Protein AF-A0A7J2KTI4-F1 (afdb_monomer_lite)

Secondary structure (DSSP, 8-state):
-HHHHHHHHHH-HHHHHHHHHHH-B-TT-EEEEEEEEEETTEEEEEEEEEEESS-B-TT-EEEEEETTEEEEEEEEE---SSS--EEEEEEE--------

pLDDT: mean 73.32, std 16.11, range [41.41, 93.06]

Sequence (100 aa):
MLLLFFAYSFISPYAFKFFLEQRGVAKGDTVLVTFEKKSGFGLSIEKLPGKAITSGKIGDVIEVEFMGRRASAEVVSGGGFIFPPEVKILFYQETPIRGV

Radius of gyration: 16.82 Å; chains: 1; bounding box: 44×28×50 Å

Structure (mmCIF, N/CA/C/O backbone):
data_AF-A0A7J2KTI4-F1
#
_entry.id   AF-A0A7J2KTI4-F1
#
loop_
_atom_site.group_PDB
_atom_site.id
_atom_site.type_symbol
_atom_site.label_atom_id
_atom_site.label_alt_id
_atom_site.label_comp_id
_atom_site.label_asym_id
_atom_site.label_entity_id
_atom_site.label_seq_id
_atom_site.pdbx_PDB_ins_code
_atom_site.Cartn_x
_atom_site.Cartn_y
_atom_site.Cartn_z
_atom_site.occupancy
_atom_site.B_iso_or_equiv
_atom_site.auth_seq_id
_atom_site.auth_comp_id
_atom_site.auth_asym_id
_atom_site.auth_atom_id
_atom_site.pdbx_PDB_model_num
ATOM 1 N N . MET A 1 1 ? 8.020 -16.099 -26.232 1.00 53.03 1 MET A N 1
ATOM 2 C CA 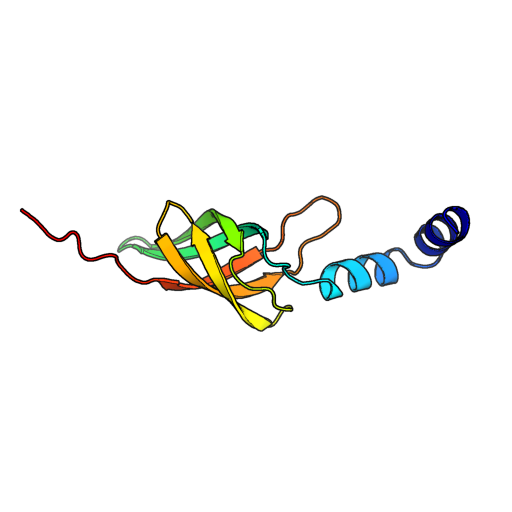. MET A 1 1 ? 7.924 -14.868 -25.409 1.00 53.03 1 MET A CA 1
ATOM 3 C C . MET A 1 1 ? 8.556 -14.994 -24.021 1.00 53.03 1 MET A C 1
ATOM 5 O O . MET A 1 1 ? 9.153 -14.021 -23.590 1.00 53.03 1 MET A O 1
ATOM 9 N N . LEU A 1 2 ? 8.503 -16.149 -23.338 1.00 47.81 2 LEU A N 1
ATOM 10 C CA . LEU A 1 2 ? 9.078 -16.314 -21.985 1.00 47.81 2 LEU A CA 1
ATOM 11 C C . LEU A 1 2 ? 10.617 -16.134 -21.914 1.00 47.81 2 LEU A C 1
ATOM 13 O O . LEU A 1 2 ? 11.139 -15.618 -20.934 1.00 47.81 2 LEU A O 1
ATOM 17 N N . LEU A 1 3 ? 11.337 -16.506 -22.980 1.00 51.38 3 LEU A N 1
ATOM 18 C CA . LEU A 1 3 ? 12.808 -16.446 -23.065 1.00 51.38 3 LEU A CA 1
ATOM 19 C C . LEU A 1 3 ? 13.388 -15.018 -23.131 1.00 51.38 3 LEU A C 1
ATOM 21 O O . LEU A 1 3 ? 14.516 -14.799 -22.701 1.00 51.38 3 LEU A O 1
ATOM 25 N N . LEU A 1 4 ? 12.619 -14.036 -23.614 1.00 51.84 4 LEU A N 1
ATOM 26 C CA . LEU A 1 4 ? 13.058 -12.633 -23.693 1.00 51.84 4 LEU A CA 1
ATOM 27 C C . LEU A 1 4 ? 13.061 -11.936 -22.323 1.00 51.84 4 LEU A C 1
ATOM 29 O O . LEU A 1 4 ? 13.887 -11.058 -22.091 1.00 51.84 4 LEU A O 1
ATOM 33 N N . PHE A 1 5 ? 12.192 -12.359 -21.398 1.00 50.97 5 PHE A N 1
ATOM 34 C CA . PHE A 1 5 ? 12.163 -11.819 -20.035 1.00 50.97 5 PHE A CA 1
ATOM 35 C C . PHE A 1 5 ? 13.403 -12.224 -19.231 1.00 50.97 5 PHE A C 1
ATOM 37 O O . PHE A 1 5 ? 13.950 -11.398 -18.508 1.00 50.97 5 PHE A O 1
ATOM 44 N N . PHE A 1 6 ? 13.896 -13.453 -19.418 1.00 50.88 6 PHE A N 1
ATOM 45 C CA . PHE A 1 6 ? 15.107 -13.935 -18.745 1.00 50.88 6 PHE A CA 1
ATOM 46 C C . PHE A 1 6 ? 16.384 -13.231 -19.227 1.00 50.88 6 PHE A C 1
ATOM 48 O O . PHE A 1 6 ? 17.274 -12.967 -18.422 1.00 50.88 6 PHE A O 1
ATOM 55 N N . ALA A 1 7 ? 16.469 -12.877 -20.513 1.00 52.47 7 ALA A N 1
ATOM 56 C CA . ALA A 1 7 ? 17.616 -12.144 -21.051 1.00 52.47 7 ALA A CA 1
ATOM 57 C C . ALA A 1 7 ? 17.695 -10.702 -20.509 1.00 52.47 7 ALA A C 1
ATOM 59 O O . ALA A 1 7 ? 18.783 -10.206 -20.222 1.00 52.47 7 ALA A O 1
ATOM 60 N N . TYR A 1 8 ? 16.549 -10.048 -20.288 1.00 49.81 8 TYR A N 1
ATOM 61 C CA . TYR A 1 8 ? 16.500 -8.700 -19.707 1.00 49.81 8 TYR A CA 1
ATOM 62 C C . TYR A 1 8 ? 16.937 -8.652 -18.237 1.00 49.81 8 TYR A C 1
ATOM 64 O O . TYR A 1 8 ? 17.513 -7.653 -17.807 1.00 49.81 8 TYR A O 1
ATOM 72 N N . SER A 1 9 ? 16.730 -9.731 -17.475 1.00 49.03 9 SER A N 1
ATOM 73 C CA . SER A 1 9 ? 17.165 -9.820 -16.074 1.00 49.03 9 SER A CA 1
ATOM 74 C C . SER A 1 9 ? 18.693 -9.828 -15.903 1.00 49.03 9 SER A C 1
ATOM 76 O O . SER A 1 9 ? 19.172 -9.486 -14.826 1.00 49.03 9 SER A O 1
ATOM 78 N N . PHE A 1 10 ? 19.458 -10.170 -16.950 1.00 51.88 10 PHE A N 1
ATOM 79 C CA . PHE A 1 10 ? 20.929 -10.190 -16.925 1.00 51.88 10 PHE A CA 1
ATOM 80 C C . PHE A 1 10 ? 21.591 -8.904 -17.445 1.00 51.88 10 PHE A C 1
ATOM 82 O O . PHE A 1 10 ? 22.746 -8.648 -17.116 1.00 51.88 10 PHE A O 1
ATOM 89 N N . ILE A 1 11 ? 20.887 -8.084 -18.234 1.00 56.78 11 ILE A N 1
ATOM 90 C CA . ILE A 1 11 ? 21.480 -6.902 -18.889 1.00 56.78 11 ILE A CA 1
ATOM 91 C C . ILE A 1 11 ? 21.544 -5.696 -17.941 1.00 56.78 11 ILE A C 1
ATOM 93 O 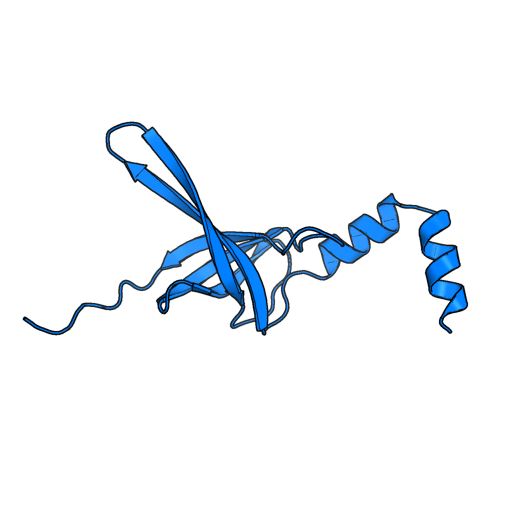O . ILE A 1 11 ? 22.468 -4.891 -18.027 1.00 56.78 11 ILE A O 1
ATOM 97 N N . SER A 1 12 ? 20.591 -5.556 -17.015 1.00 58.56 12 SER A N 1
ATOM 98 C CA . SER A 1 12 ? 20.645 -4.513 -15.986 1.00 58.56 12 SER A CA 1
ATOM 99 C C . SER A 1 12 ? 19.701 -4.835 -14.823 1.00 58.56 12 SER A C 1
ATOM 101 O O . SER A 1 12 ? 18.503 -4.542 -14.898 1.00 58.56 12 SER A O 1
ATOM 103 N N . PRO A 1 13 ? 20.220 -5.378 -13.707 1.00 58.62 13 PRO A N 1
ATOM 104 C CA . PRO A 1 13 ? 19.458 -5.532 -12.465 1.00 58.62 13 PRO A CA 1
ATOM 105 C C . PRO A 1 13 ? 18.790 -4.220 -12.025 1.00 58.62 13 PRO A C 1
ATOM 107 O O . PRO A 1 13 ? 17.706 -4.224 -11.443 1.00 58.62 13 PRO A O 1
ATOM 110 N N . TYR A 1 14 ? 19.407 -3.085 -12.365 1.00 57.12 14 TYR A N 1
ATOM 111 C CA . TYR A 1 14 ? 18.905 -1.744 -12.086 1.00 57.12 14 TYR A CA 1
ATOM 112 C C . TYR A 1 14 ? 17.665 -1.384 -12.911 1.00 57.12 14 TYR A C 1
ATOM 114 O O . TYR A 1 14 ? 16.727 -0.819 -12.361 1.00 57.12 14 TYR A O 1
ATOM 122 N N . ALA A 1 15 ? 17.609 -1.749 -14.196 1.00 57.72 15 ALA A N 1
ATOM 123 C CA . ALA A 1 15 ? 16.441 -1.488 -15.042 1.00 57.72 15 ALA A CA 1
ATOM 124 C C . ALA A 1 15 ? 15.230 -2.335 -14.620 1.00 57.72 15 ALA A C 1
ATOM 126 O O . ALA A 1 15 ? 14.097 -1.858 -14.634 1.00 57.72 15 ALA A O 1
ATOM 127 N N . PHE A 1 16 ? 15.466 -3.577 -14.188 1.00 57.66 16 PHE A N 1
ATOM 128 C CA . PHE A 1 16 ? 14.411 -4.440 -13.660 1.00 57.66 16 PHE A CA 1
ATOM 129 C C . PHE A 1 16 ? 13.895 -3.950 -12.300 1.00 57.66 16 PHE A C 1
ATOM 131 O O . PHE A 1 16 ? 12.687 -3.912 -12.072 1.00 57.66 16 PHE A O 1
ATOM 138 N N . LYS A 1 17 ? 14.798 -3.498 -11.421 1.00 56.16 17 LYS A N 1
ATOM 139 C CA . LYS A 1 17 ? 14.432 -2.840 -10.161 1.00 56.16 17 LYS A CA 1
ATOM 140 C C . LYS A 1 17 ? 13.592 -1.580 -10.410 1.00 56.16 17 LYS A C 1
ATOM 142 O O . LYS A 1 17 ? 12.552 -1.418 -9.782 1.00 56.16 17 LYS A O 1
ATOM 147 N N . PHE A 1 18 ? 13.984 -0.762 -11.386 1.00 57.97 18 PHE A N 1
ATOM 148 C CA . PHE A 1 18 ? 13.250 0.441 -11.778 1.00 57.97 18 PHE A CA 1
ATOM 149 C C . PHE A 1 18 ? 11.861 0.122 -12.354 1.00 57.97 18 PHE A C 1
ATOM 151 O O . PHE A 1 18 ? 10.891 0.815 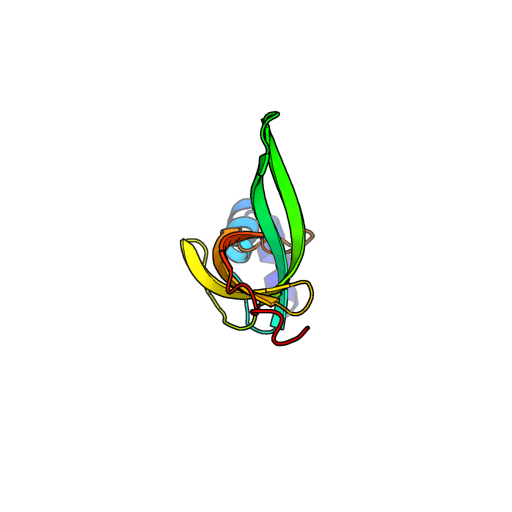-12.064 1.00 57.97 18 PHE A O 1
ATOM 158 N N . PHE A 1 19 ? 11.731 -0.956 -13.133 1.00 61.00 19 PHE A N 1
ATOM 159 C CA . PHE A 1 19 ? 10.439 -1.415 -13.652 1.00 61.00 19 PHE A CA 1
ATOM 160 C C . PHE A 1 19 ? 9.489 -1.883 -12.538 1.00 61.00 19 PHE A C 1
ATOM 162 O O . PHE A 1 19 ? 8.289 -1.620 -12.597 1.00 61.00 19 PHE A O 1
ATOM 169 N N . LEU A 1 20 ? 10.019 -2.550 -11.509 1.00 57.84 20 LEU A N 1
ATOM 170 C CA . LEU A 1 20 ? 9.238 -2.945 -10.336 1.00 57.84 20 LEU A CA 1
ATOM 171 C C . LEU A 1 20 ? 8.819 -1.729 -9.495 1.00 57.84 20 LEU A C 1
ATOM 173 O O . LEU A 1 20 ? 7.656 -1.648 -9.115 1.00 57.84 20 LEU A O 1
ATOM 177 N N . GLU A 1 21 ? 9.703 -0.745 -9.304 1.00 58.66 21 GLU A N 1
ATOM 178 C CA . GLU A 1 21 ? 9.364 0.536 -8.659 1.00 58.66 21 GLU A CA 1
ATOM 179 C C . GLU A 1 21 ? 8.288 1.313 -9.445 1.00 58.66 21 GLU A C 1
ATOM 181 O O . GLU A 1 21 ? 7.383 1.898 -8.852 1.00 58.66 21 GLU A O 1
ATOM 186 N N . GLN A 1 22 ? 8.323 1.268 -10.782 1.00 62.91 22 GLN A N 1
ATOM 187 C CA . GLN A 1 22 ? 7.324 1.896 -11.659 1.00 62.91 22 GLN A CA 1
ATOM 188 C C . GLN A 1 22 ? 5.951 1.216 -11.636 1.00 62.91 22 GLN A C 1
ATOM 190 O O . GLN A 1 22 ? 4.958 1.841 -12.023 1.00 62.91 22 GLN A O 1
ATOM 195 N N . ARG A 1 23 ? 5.876 -0.056 -11.221 1.00 71.25 23 ARG A N 1
ATOM 196 C CA . ARG A 1 23 ? 4.618 -0.812 -11.216 1.00 71.25 23 ARG A CA 1
ATOM 197 C C . ARG A 1 23 ? 3.608 -0.220 -10.229 1.00 71.25 23 ARG A C 1
ATOM 199 O O . ARG A 1 23 ? 2.407 -0.315 -10.476 1.00 71.25 23 ARG A O 1
ATOM 206 N N . GLY A 1 24 ? 4.102 0.448 -9.184 1.00 79.19 24 GLY A N 1
ATOM 207 C CA . GLY A 1 24 ? 3.277 1.092 -8.171 1.00 79.19 24 GLY A CA 1
ATOM 208 C C . GLY A 1 24 ? 2.455 0.079 -7.378 1.00 79.19 24 GLY A C 1
ATOM 209 O O . GLY A 1 24 ? 2.844 -1.073 -7.213 1.00 79.19 24 GLY A O 1
ATOM 210 N N . VAL A 1 25 ? 1.308 0.529 -6.892 1.00 86.69 25 VAL A N 1
ATOM 211 C CA . VAL A 1 25 ? 0.321 -0.268 -6.170 1.00 86.69 25 VAL A CA 1
ATOM 212 C C . VAL A 1 25 ? -0.861 -0.534 -7.090 1.00 86.69 25 VAL A C 1
ATOM 214 O O . VAL A 1 25 ? -1.448 0.408 -7.628 1.00 86.69 25 VAL A O 1
ATOM 217 N N . ALA A 1 26 ? -1.260 -1.795 -7.249 1.00 87.81 26 ALA A N 1
ATOM 218 C CA . ALA A 1 26 ? -2.512 -2.133 -7.909 1.00 87.81 26 ALA A CA 1
ATOM 219 C C . ALA A 1 26 ? -3.638 -2.343 -6.889 1.00 87.81 26 ALA A C 1
ATOM 221 O O . ALA A 1 26 ? -3.437 -2.811 -5.769 1.00 87.81 26 ALA A O 1
ATOM 222 N N . LYS A 1 27 ? -4.871 -2.039 -7.298 1.00 90.00 27 LYS A N 1
ATOM 223 C CA . LYS A 1 27 ? -6.069 -2.371 -6.528 1.00 90.00 27 LYS A CA 1
ATOM 224 C C . LYS A 1 27 ? -6.097 -3.865 -6.201 1.00 90.00 27 LYS A C 1
ATOM 226 O O . LYS A 1 27 ? -6.085 -4.709 -7.092 1.00 90.00 27 LYS A O 1
ATOM 231 N N . GLY A 1 28 ? -6.247 -4.169 -4.918 1.00 87.62 28 GLY A N 1
ATOM 232 C CA . GLY A 1 28 ? -6.278 -5.523 -4.385 1.00 87.62 28 GLY A CA 1
ATOM 233 C C . GLY A 1 28 ? -4.931 -6.029 -3.878 1.00 87.62 28 GLY A C 1
ATOM 234 O O . GLY A 1 28 ? -4.940 -7.040 -3.176 1.00 87.62 28 GLY A O 1
ATOM 235 N N . ASP A 1 29 ? -3.830 -5.328 -4.164 1.00 87.00 29 ASP A N 1
ATOM 236 C CA . ASP A 1 29 ? -2.510 -5.690 -3.658 1.00 87.00 29 ASP A CA 1
ATOM 237 C C . ASP A 1 29 ? -2.445 -5.548 -2.137 1.00 87.00 29 ASP A C 1
ATOM 239 O O . ASP A 1 29 ? -3.043 -4.648 -1.532 1.00 87.00 29 ASP A O 1
ATOM 243 N N . THR A 1 30 ? -1.677 -6.441 -1.522 1.00 88.94 30 THR A N 1
ATOM 244 C CA . THR A 1 30 ? -1.286 -6.313 -0.122 1.00 88.94 30 THR A CA 1
ATOM 245 C C . THR A 1 30 ? -0.200 -5.253 -0.022 1.00 88.94 30 THR A C 1
ATOM 247 O O . THR A 1 30 ? 0.866 -5.400 -0.616 1.00 88.94 30 THR A O 1
ATOM 250 N N . VAL A 1 31 ? -0.463 -4.207 0.752 1.00 90.25 31 VAL A N 1
ATOM 251 C CA . VAL A 1 31 ? 0.457 -3.089 0.971 1.00 90.25 31 VAL A CA 1
ATOM 252 C C . VAL A 1 31 ? 0.866 -3.014 2.431 1.00 90.25 31 VAL A C 1
ATOM 254 O O . VAL A 1 31 ? 0.116 -3.399 3.327 1.00 90.25 31 VAL A O 1
ATOM 257 N N . LEU A 1 32 ? 2.065 -2.509 2.680 1.00 90.44 32 LEU A N 1
ATOM 258 C CA . LEU A 1 32 ? 2.557 -2.216 4.010 1.00 90.44 32 LEU A CA 1
ATOM 259 C C . LEU A 1 32 ? 2.177 -0.779 4.365 1.00 90.44 32 LEU A C 1
ATOM 261 O O . LEU A 1 32 ? 2.648 0.170 3.749 1.00 90.44 32 LEU A O 1
ATOM 265 N N . VAL A 1 33 ? 1.293 -0.626 5.334 1.00 89.31 33 VAL A N 1
ATOM 266 C CA . VAL A 1 33 ? 0.748 0.647 5.777 1.00 89.31 33 VAL A CA 1
ATOM 267 C C . VAL A 1 33 ? 1.570 1.165 6.951 1.00 89.31 33 VAL A C 1
ATOM 269 O O . VAL A 1 33 ? 1.544 0.588 8.037 1.00 89.31 33 VAL A O 1
ATOM 272 N N . THR A 1 34 ? 2.288 2.259 6.729 1.00 87.94 34 THR A N 1
ATOM 273 C CA . THR A 1 34 ? 3.138 2.928 7.713 1.00 87.94 34 THR A CA 1
ATOM 274 C C . THR A 1 34 ? 2.382 4.089 8.354 1.00 87.94 34 THR A C 1
ATOM 276 O O . THR A 1 34 ? 1.868 4.971 7.660 1.00 87.94 34 THR A O 1
ATOM 279 N N . PHE A 1 35 ? 2.331 4.109 9.684 1.00 81.75 35 PHE A N 1
ATOM 280 C CA . PHE A 1 35 ? 1.725 5.183 10.467 1.00 81.75 35 PHE A CA 1
ATOM 281 C C . PHE A 1 35 ? 2.711 5.739 11.485 1.00 81.75 35 PHE A C 1
ATOM 283 O O . PHE A 1 35 ? 3.407 5.014 12.195 1.00 81.75 35 PHE A O 1
ATOM 290 N N . GLU A 1 36 ? 2.739 7.065 11.553 1.00 74.44 36 GLU A N 1
ATOM 291 C CA . GLU A 1 36 ? 3.508 7.815 12.535 1.00 74.44 36 GLU A CA 1
ATOM 292 C C . GLU A 1 36 ? 2.593 8.144 13.710 1.00 74.44 36 GLU A C 1
ATOM 294 O O . GLU A 1 36 ? 1.741 9.031 13.637 1.00 74.44 36 GLU A O 1
ATOM 299 N N . LYS A 1 37 ? 2.763 7.423 14.818 1.00 65.06 37 LYS A N 1
ATOM 300 C CA . LYS A 1 37 ? 2.071 7.730 16.066 1.00 65.06 37 LYS A CA 1
ATOM 301 C C . LYS A 1 37 ? 2.985 8.599 16.922 1.00 65.06 37 LYS A C 1
ATOM 303 O O . LYS A 1 37 ? 3.990 8.130 17.458 1.00 65.06 37 LYS A O 1
ATOM 308 N N . LYS A 1 38 ? 2.629 9.877 17.080 1.00 62.41 38 LYS A N 1
ATOM 309 C CA . LYS A 1 38 ? 3.217 10.723 18.127 1.00 62.41 38 LYS A CA 1
ATOM 310 C C . LYS A 1 38 ? 2.669 10.262 19.475 1.00 62.41 38 LYS A C 1
ATOM 312 O O . LYS A 1 38 ? 1.517 10.530 19.799 1.00 62.41 38 LYS A O 1
ATOM 317 N N . SER A 1 39 ? 3.488 9.552 20.242 1.00 48.81 39 SER A N 1
ATOM 318 C CA . SER A 1 39 ? 3.228 9.291 21.657 1.00 48.81 39 SER A CA 1
ATOM 319 C C . SER A 1 39 ? 4.054 10.266 22.495 1.00 48.81 39 SER A C 1
ATOM 321 O O . SER A 1 39 ? 5.103 10.726 22.048 1.00 48.81 39 SER A O 1
ATOM 323 N N . GLY A 1 40 ? 3.620 10.571 23.721 1.00 52.75 40 GLY A N 1
ATOM 324 C CA . GLY A 1 40 ? 4.297 11.520 24.623 1.00 52.75 40 GLY A CA 1
ATOM 325 C C . GLY A 1 40 ? 5.760 11.183 24.960 1.00 52.75 40 GLY A C 1
ATOM 326 O O . GLY A 1 40 ? 6.441 12.002 25.564 1.00 52.75 40 GLY A O 1
ATOM 327 N N . PHE A 1 41 ? 6.247 10.007 24.547 1.00 54.84 41 PHE A N 1
ATOM 328 C CA . PHE A 1 41 ? 7.615 9.516 24.736 1.00 54.84 41 PHE A CA 1
ATOM 329 C C . PHE A 1 41 ? 8.440 9.379 23.438 1.00 54.84 41 PHE A C 1
ATOM 331 O O . PHE A 1 41 ? 9.596 8.970 23.504 1.00 54.84 41 PHE A O 1
ATOM 338 N N . GLY A 1 42 ? 7.888 9.707 22.260 1.00 53.53 42 GLY A N 1
ATOM 339 C CA . GLY A 1 42 ? 8.619 9.632 20.989 1.00 53.53 42 GLY A CA 1
ATOM 340 C C . GLY A 1 42 ? 7.745 9.401 19.752 1.00 53.53 42 GLY A C 1
ATOM 341 O O . GLY A 1 42 ? 6.537 9.166 19.839 1.00 53.53 42 GLY A O 1
ATOM 342 N N . LEU A 1 43 ? 8.379 9.471 18.578 1.00 65.25 43 LEU A N 1
ATOM 343 C CA . LEU A 1 43 ? 7.783 9.073 17.300 1.00 65.25 43 LEU A CA 1
ATOM 344 C C . LEU A 1 43 ? 7.854 7.546 17.178 1.00 65.25 43 LEU A C 1
ATOM 346 O O . LEU A 1 43 ? 8.938 7.000 16.987 1.00 65.25 43 LEU A O 1
ATOM 350 N N . SER A 1 44 ? 6.711 6.865 17.296 1.00 67.06 44 SER A N 1
ATOM 351 C CA . SER A 1 44 ? 6.609 5.438 16.974 1.00 67.06 44 SER A CA 1
ATOM 352 C C . SER A 1 44 ? 6.179 5.298 15.519 1.00 67.06 44 SER A C 1
ATOM 354 O O . SER A 1 44 ? 5.121 5.805 15.136 1.00 67.06 44 SER A O 1
ATOM 356 N N . ILE A 1 45 ? 7.014 4.647 14.711 1.00 76.06 45 ILE A N 1
ATOM 357 C CA . ILE A 1 45 ? 6.679 4.266 13.340 1.00 76.06 45 ILE A CA 1
ATOM 358 C C . ILE A 1 45 ? 6.246 2.808 13.386 1.00 76.06 45 ILE A C 1
ATOM 360 O O . ILE A 1 45 ? 7.059 1.921 13.641 1.00 76.06 45 ILE A O 1
ATOM 364 N N . GLU A 1 46 ? 4.969 2.564 13.136 1.00 80.62 46 GLU A N 1
ATOM 365 C CA . GLU A 1 46 ? 4.409 1.220 13.086 1.00 80.62 46 GLU A CA 1
ATOM 366 C C . GLU A 1 46 ? 3.991 0.893 11.649 1.00 80.62 46 GLU A C 1
ATOM 368 O O . GLU A 1 46 ? 3.540 1.757 10.893 1.00 80.62 46 GLU A O 1
ATOM 373 N N . LYS A 1 47 ? 4.204 -0.367 11.259 1.00 85.44 47 LYS A N 1
ATOM 374 C CA . LYS A 1 47 ? 3.956 -0.887 9.913 1.00 85.44 47 LYS A CA 1
ATOM 375 C C . LYS A 1 47 ? 2.970 -2.043 10.014 1.00 85.44 47 LYS A C 1
ATOM 377 O O . LYS A 1 47 ? 3.259 -3.027 10.692 1.00 85.44 47 LYS A O 1
ATOM 382 N N . LEU A 1 48 ? 1.827 -1.944 9.342 1.00 87.25 48 LEU A N 1
ATOM 383 C CA . LEU A 1 48 ? 0.800 -2.988 9.327 1.00 87.25 48 LEU A CA 1
ATOM 384 C C . LEU A 1 48 ? 0.477 -3.443 7.910 1.00 87.25 48 LEU A C 1
ATOM 386 O O . LEU A 1 48 ? 0.507 -2.636 6.988 1.00 87.25 48 LEU A O 1
ATOM 390 N N . PRO A 1 49 ? 0.108 -4.714 7.715 1.00 89.38 49 PRO A N 1
ATOM 391 C CA . PRO A 1 49 ? -0.437 -5.151 6.444 1.00 89.38 49 PRO A CA 1
ATOM 392 C C . PRO A 1 49 ? -1.818 -4.522 6.212 1.00 89.38 49 PRO A C 1
ATOM 394 O O . PRO A 1 49 ? -2.686 -4.524 7.088 1.00 89.38 49 PRO A O 1
ATOM 397 N N . GLY A 1 50 ? -2.026 -4.015 5.005 1.00 91.31 50 GLY A N 1
ATOM 398 C CA . GLY A 1 50 ? -3.295 -3.514 4.503 1.00 91.31 50 GLY A CA 1
ATOM 399 C C . GLY A 1 50 ? -3.531 -3.966 3.068 1.00 91.31 50 GLY A C 1
ATOM 400 O O . GLY A 1 50 ? -2.725 -4.680 2.471 1.00 91.31 50 GLY A O 1
ATOM 401 N N . LYS A 1 51 ? -4.659 -3.546 2.508 1.00 92.38 51 LYS A N 1
ATOM 402 C CA . LYS A 1 51 ? -5.076 -3.857 1.147 1.00 92.38 51 LYS A CA 1
ATOM 403 C C . LYS A 1 51 ? -5.354 -2.577 0.381 1.00 92.38 51 LYS A C 1
ATOM 405 O O . LYS A 1 51 ? -6.096 -1.720 0.853 1.00 92.38 51 LYS A O 1
ATOM 410 N N . ALA A 1 52 ? -4.806 -2.460 -0.818 1.00 91.25 52 ALA A N 1
ATOM 411 C CA . ALA A 1 52 ? -5.087 -1.331 -1.686 1.00 91.25 52 ALA A CA 1
ATOM 412 C C . ALA A 1 52 ? -6.517 -1.406 -2.241 1.00 91.25 52 ALA A C 1
ATOM 414 O O . ALA A 1 52 ? -6.916 -2.400 -2.853 1.00 91.25 52 ALA A O 1
ATOM 415 N N . ILE A 1 53 ? -7.297 -0.345 -2.050 1.00 93.06 53 ILE A N 1
ATOM 416 C CA . ILE A 1 53 ? -8.654 -0.206 -2.602 1.00 93.06 53 ILE A CA 1
ATOM 417 C C . ILE A 1 53 ? -8.614 0.475 -3.971 1.00 93.06 53 ILE A C 1
ATOM 419 O O . ILE A 1 53 ? -9.453 0.204 -4.836 1.00 93.06 53 ILE A O 1
ATOM 423 N N . THR A 1 54 ? -7.597 1.304 -4.187 1.00 91.38 54 THR A N 1
ATOM 424 C CA . THR A 1 54 ? -7.327 2.006 -5.443 1.00 91.38 54 THR A CA 1
ATOM 425 C C . THR A 1 54 ? -5.886 1.766 -5.878 1.00 91.38 54 THR A C 1
ATOM 427 O O . THR A 1 54 ? -5.024 1.465 -5.054 1.00 91.38 54 THR A O 1
ATOM 430 N N . SER A 1 55 ? -5.649 1.842 -7.186 1.00 90.00 55 SER A N 1
ATOM 431 C CA . SER A 1 55 ? -4.305 1.754 -7.753 1.00 90.00 55 SER A CA 1
ATOM 432 C C . SER A 1 55 ? -3.651 3.133 -7.762 1.00 90.00 55 SER A C 1
ATOM 434 O O . SER A 1 55 ? -4.343 4.130 -7.958 1.00 90.00 55 SER A O 1
ATOM 436 N N . G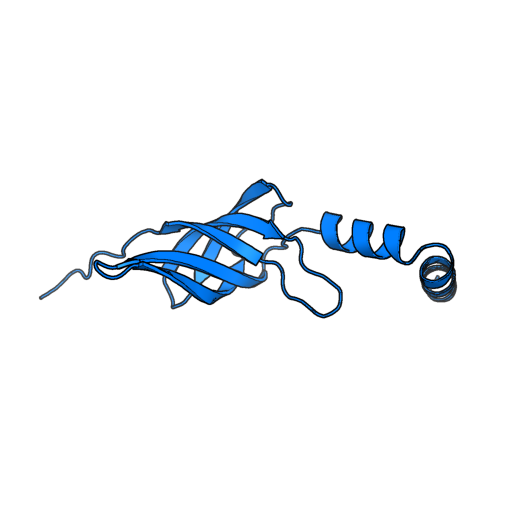LY A 1 56 ? -2.330 3.184 -7.646 1.00 87.75 56 GLY A N 1
ATOM 437 C CA . GLY A 1 56 ? -1.560 4.422 -7.743 1.00 87.75 56 GLY A CA 1
ATOM 438 C C . GLY A 1 56 ? -0.075 4.146 -7.903 1.00 87.75 56 GLY A C 1
ATOM 439 O O . GLY A 1 56 ? 0.397 3.035 -7.665 1.00 87.75 56 GLY A O 1
ATOM 440 N N . LYS A 1 57 ? 0.674 5.145 -8.350 1.00 88.19 57 LYS A N 1
ATOM 441 C CA . LYS A 1 57 ? 2.132 5.088 -8.459 1.00 88.19 57 LYS A CA 1
ATOM 442 C C . LYS A 1 57 ? 2.779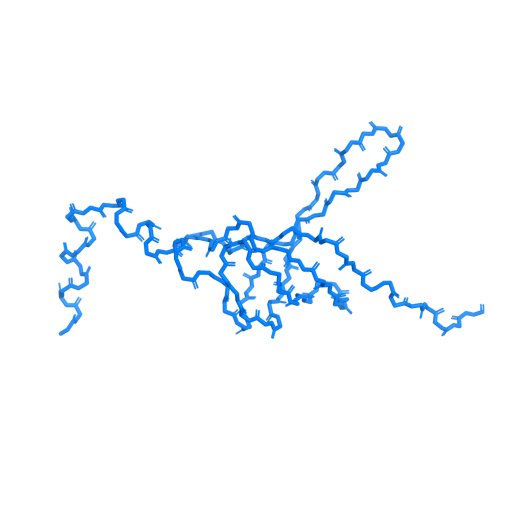 5.735 -7.245 1.00 88.19 57 LYS A C 1
ATOM 444 O O . LYS A 1 57 ? 2.105 6.346 -6.429 1.00 88.19 57 LYS A O 1
ATOM 449 N N . ILE A 1 58 ? 4.097 5.591 -7.131 1.00 86.94 58 ILE A N 1
ATOM 450 C CA . ILE A 1 58 ? 4.883 6.276 -6.099 1.00 86.94 58 ILE A CA 1
ATOM 451 C C . ILE A 1 58 ? 4.597 7.786 -6.159 1.00 86.94 58 ILE A C 1
ATOM 453 O O . ILE A 1 58 ? 4.695 8.383 -7.230 1.00 86.94 58 ILE A O 1
ATOM 457 N N . GLY A 1 59 ? 4.247 8.370 -5.013 1.00 85.19 59 GLY A N 1
ATOM 458 C CA . GLY A 1 59 ? 3.828 9.765 -4.853 1.00 85.19 59 GLY A CA 1
ATOM 459 C C . GLY A 1 59 ? 2.324 10.012 -5.023 1.00 85.19 59 GLY A C 1
ATOM 460 O O . GLY A 1 59 ? 1.850 11.089 -4.667 1.00 85.19 59 GLY A O 1
ATOM 461 N N . ASP A 1 60 ? 1.553 9.038 -5.518 1.00 87.62 60 ASP A N 1
ATOM 462 C CA . ASP A 1 60 ? 0.096 9.163 -5.591 1.00 87.62 60 ASP A CA 1
ATOM 463 C C . ASP A 1 60 ? -0.548 8.877 -4.230 1.00 87.62 60 ASP A C 1
ATOM 465 O O . ASP A 1 60 ? -0.082 8.043 -3.446 1.00 87.62 60 ASP A O 1
ATOM 469 N N . VAL A 1 61 ? -1.684 9.528 -3.977 1.00 90.25 61 VAL A N 1
ATOM 470 C CA . VAL A 1 61 ? -2.543 9.237 -2.826 1.00 90.25 61 VAL A CA 1
ATOM 471 C C . VAL A 1 61 ? -3.579 8.194 -3.228 1.00 90.25 61 VAL A C 1
ATOM 473 O O . VAL A 1 61 ? -4.376 8.417 -4.138 1.00 90.25 61 VAL A O 1
ATOM 476 N N . ILE A 1 62 ? -3.587 7.069 -2.519 1.00 90.81 62 ILE A N 1
ATOM 477 C CA . ILE A 1 62 ? -4.503 5.952 -2.731 1.00 90.81 62 ILE A CA 1
ATOM 478 C C . ILE A 1 62 ? -5.323 5.6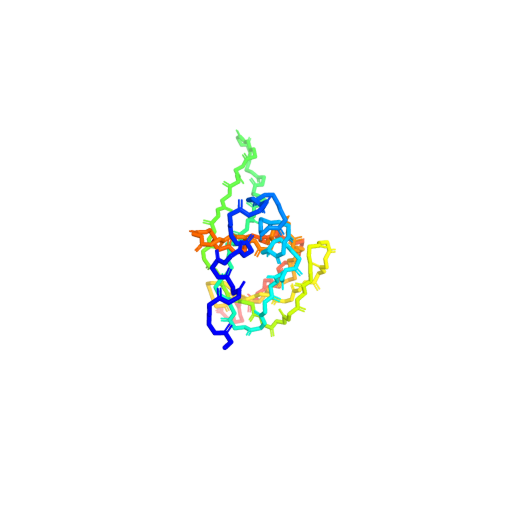57 -1.476 1.00 90.81 62 ILE A C 1
ATOM 480 O O . ILE A 1 62 ? -4.893 5.873 -0.345 1.00 90.81 62 ILE A O 1
ATOM 484 N N . GLU A 1 63 ? -6.515 5.108 -1.668 1.00 91.88 63 GLU A N 1
ATOM 485 C CA . GLU A 1 63 ? -7.285 4.492 -0.594 1.00 91.88 63 GLU A CA 1
ATOM 486 C C . GLU A 1 63 ? -6.767 3.089 -0.279 1.00 91.88 63 GLU A C 1
ATOM 488 O O . GLU A 1 63 ? -6.607 2.247 -1.172 1.00 91.88 63 GLU A O 1
ATOM 493 N N . VAL A 1 64 ? -6.581 2.823 1.010 1.00 92.00 64 VAL A N 1
ATOM 494 C CA . VAL A 1 64 ? -6.181 1.525 1.549 1.00 92.00 64 VAL A CA 1
ATOM 495 C C . VAL A 1 64 ? -7.088 1.122 2.701 1.00 92.00 64 VAL A C 1
ATOM 497 O O . VAL A 1 64 ? -7.588 1.959 3.451 1.00 92.00 64 VAL A O 1
ATOM 500 N N . GLU A 1 65 ? -7.302 -0.177 2.846 1.00 90.38 65 GLU A N 1
ATOM 501 C CA . GLU A 1 65 ? -8.034 -0.773 3.951 1.00 90.38 65 GLU A CA 1
ATOM 502 C C . GLU A 1 65 ? -7.073 -1.562 4.838 1.00 90.38 65 GLU A C 1
ATOM 504 O O . GLU A 1 65 ? -6.396 -2.478 4.377 1.00 90.38 65 GLU A O 1
ATOM 509 N N . PHE A 1 66 ? -7.005 -1.225 6.120 1.00 88.25 66 PHE A N 1
ATOM 510 C CA . PHE A 1 66 ? -6.193 -1.936 7.104 1.00 88.25 66 PHE A CA 1
ATOM 511 C C . PHE A 1 66 ? -6.976 -2.037 8.412 1.00 88.25 66 PHE A C 1
ATOM 513 O O . PHE A 1 66 ? -7.675 -1.103 8.798 1.00 88.25 66 PHE A O 1
ATOM 520 N N . MET A 1 67 ? -6.912 -3.187 9.088 1.00 83.88 67 MET A N 1
ATOM 521 C CA . MET A 1 67 ? -7.669 -3.441 10.329 1.00 83.88 67 MET A CA 1
ATOM 522 C C . MET A 1 67 ? -9.180 -3.109 10.239 1.00 83.88 67 MET A C 1
ATOM 524 O O . MET A 1 67 ? -9.781 -2.666 11.217 1.00 83.88 67 MET A O 1
ATOM 528 N N . GLY A 1 68 ? -9.797 -3.279 9.062 1.00 82.81 68 GLY A N 1
ATOM 529 C CA . GLY A 1 68 ? -11.209 -2.940 8.824 1.00 82.81 68 GLY A CA 1
ATOM 530 C C . GLY A 1 68 ? -11.512 -1.436 8.751 1.00 82.81 68 GLY A C 1
ATOM 531 O O . GLY A 1 68 ? -12.675 -1.041 8.807 1.00 82.81 68 GLY A O 1
ATOM 532 N N . ARG A 1 69 ? -10.485 -0.584 8.645 1.00 84.12 69 ARG A N 1
ATOM 533 C CA . ARG A 1 69 ? -10.603 0.868 8.469 1.00 84.12 69 ARG A CA 1
ATOM 534 C C . ARG A 1 69 ? -10.090 1.271 7.100 1.00 84.12 69 ARG A C 1
ATOM 536 O O . ARG A 1 69 ? -9.098 0.722 6.628 1.00 84.12 69 ARG A O 1
ATOM 543 N N . ARG A 1 70 ? -10.734 2.265 6.489 1.00 87.69 70 ARG A N 1
ATOM 544 C CA . ARG A 1 70 ? -10.251 2.895 5.257 1.00 87.69 70 ARG A CA 1
ATOM 545 C C . ARG A 1 70 ? -9.443 4.143 5.585 1.00 87.69 70 ARG A C 1
ATOM 547 O O . ARG A 1 70 ? -9.826 4.930 6.451 1.00 87.69 70 ARG A O 1
ATOM 554 N N . ALA A 1 71 ? -8.338 4.324 4.880 1.00 87.44 71 ALA A N 1
ATOM 555 C CA . ALA A 1 71 ? -7.514 5.515 4.973 1.00 87.44 71 ALA A CA 1
ATOM 556 C C . ALA A 1 71 ? -6.973 5.923 3.614 1.00 87.44 71 ALA A C 1
ATOM 558 O O . ALA A 1 71 ? -6.775 5.088 2.732 1.00 87.44 71 ALA A O 1
ATOM 559 N N . SER A 1 72 ? -6.686 7.211 3.496 1.00 89.44 72 SER A N 1
ATOM 560 C CA . SER A 1 72 ? -5.916 7.762 2.396 1.00 89.44 72 SER A CA 1
ATOM 561 C C . SER A 1 72 ? -4.441 7.694 2.770 1.00 89.44 72 SER A C 1
ATOM 563 O O . SER A 1 72 ? -4.008 8.268 3.777 1.00 89.44 72 SER A O 1
ATOM 565 N N . ALA A 1 73 ? -3.674 6.973 1.965 1.00 89.81 73 ALA A N 1
ATOM 566 C CA . ALA A 1 73 ? -2.249 6.782 2.143 1.00 89.81 73 ALA A CA 1
ATOM 567 C C . ALA A 1 73 ? -1.502 7.165 0.864 1.00 89.81 73 ALA A C 1
ATOM 569 O O . ALA A 1 73 ? -1.965 6.906 -0.242 1.00 89.81 73 ALA A O 1
ATOM 570 N N . GLU A 1 74 ? -0.345 7.789 1.017 1.00 90.19 74 GLU A N 1
ATOM 571 C CA . GLU A 1 74 ? 0.562 8.092 -0.083 1.00 90.19 74 GLU A CA 1
ATOM 572 C C . GLU A 1 74 ? 1.423 6.868 -0.383 1.00 90.19 74 GLU A C 1
ATOM 574 O O . GLU A 1 74 ? 1.956 6.244 0.536 1.00 90.19 74 GLU A O 1
ATOM 579 N N . VAL A 1 75 ? 1.580 6.509 -1.654 1.00 89.25 75 VAL A N 1
ATOM 580 C CA . VAL A 1 75 ? 2.482 5.425 -2.050 1.00 89.25 75 VAL A CA 1
ATOM 581 C C . VAL A 1 75 ? 3.921 5.911 -1.930 1.00 89.25 75 VAL A C 1
ATOM 583 O O . VAL A 1 75 ? 4.385 6.725 -2.723 1.00 89.25 75 VAL A O 1
ATOM 586 N N . VAL A 1 76 ? 4.658 5.369 -0.966 1.00 86.81 76 VAL A N 1
ATOM 587 C CA . VAL A 1 76 ? 6.068 5.722 -0.739 1.00 86.81 76 VAL A CA 1
ATOM 588 C C . VAL A 1 76 ? 6.992 4.756 -1.482 1.00 86.81 76 VAL A C 1
ATOM 590 O O . VAL A 1 76 ? 8.105 5.113 -1.858 1.00 86.81 76 VAL A O 1
ATOM 593 N N . SER A 1 77 ? 6.529 3.529 -1.736 1.00 82.75 77 SER A N 1
ATOM 594 C CA . SER A 1 77 ? 7.266 2.519 -2.493 1.00 82.75 77 SER A CA 1
ATOM 595 C C . SER A 1 77 ? 6.319 1.624 -3.284 1.00 82.75 77 SER A C 1
ATOM 597 O O . SER A 1 77 ? 5.363 1.088 -2.729 1.00 82.75 77 SER A O 1
ATOM 599 N N . GLY A 1 78 ? 6.625 1.395 -4.564 1.00 73.75 78 GLY A N 1
ATOM 600 C CA . GLY A 1 78 ? 5.948 0.404 -5.412 1.00 73.75 78 GLY A CA 1
ATOM 601 C C . GLY A 1 78 ? 6.307 -1.049 -5.071 1.00 73.75 78 GLY A C 1
ATOM 602 O O . GLY A 1 78 ? 5.813 -1.973 -5.710 1.00 73.75 78 GLY A O 1
ATOM 603 N N . GLY A 1 79 ? 7.159 -1.262 -4.063 1.00 72.38 79 GLY A N 1
ATOM 604 C CA . GLY A 1 79 ? 7.623 -2.584 -3.663 1.00 72.38 79 GLY A CA 1
ATOM 605 C C . GLY A 1 79 ? 8.708 -3.132 -4.589 1.00 72.38 79 GLY A C 1
ATOM 606 O O . GLY A 1 79 ? 9.281 -2.439 -5.428 1.00 72.38 79 GLY A O 1
ATOM 607 N N . GLY A 1 80 ? 9.027 -4.406 -4.400 1.00 64.50 80 GLY A N 1
ATOM 608 C CA . GLY A 1 80 ? 9.998 -5.136 -5.205 1.00 64.50 80 GLY A CA 1
ATOM 609 C C . GLY A 1 80 ? 9.600 -6.600 -5.334 1.00 64.50 80 GLY A C 1
ATOM 610 O O . GLY A 1 80 ? 8.555 -7.020 -4.854 1.00 64.50 80 GLY A O 1
ATOM 611 N N . PHE A 1 81 ? 10.458 -7.416 -5.943 1.00 56.34 81 PHE A N 1
ATOM 612 C CA . PHE A 1 81 ? 10.158 -8.831 -6.208 1.00 56.34 81 PHE A CA 1
ATOM 613 C C . PHE A 1 81 ? 9.826 -9.649 -4.939 1.00 56.34 81 PHE A C 1
ATOM 615 O O . PHE A 1 81 ? 9.148 -10.667 -5.013 1.00 56.34 81 PHE A O 1
ATOM 622 N N . ILE A 1 82 ? 10.305 -9.187 -3.781 1.00 65.50 82 ILE A N 1
ATOM 623 C CA . ILE A 1 82 ? 10.196 -9.841 -2.467 1.00 65.50 82 ILE A CA 1
ATOM 624 C C . ILE A 1 82 ? 9.638 -8.921 -1.373 1.00 65.50 82 ILE A C 1
ATOM 626 O O . ILE A 1 82 ? 9.399 -9.384 -0.261 1.00 65.50 82 ILE A O 1
ATOM 630 N N . PHE A 1 83 ? 9.413 -7.639 -1.672 1.00 74.75 83 PHE A N 1
ATOM 631 C CA . PHE A 1 83 ? 8.909 -6.669 -0.700 1.00 74.75 83 PHE A CA 1
ATOM 632 C C . PHE A 1 83 ? 7.564 -6.123 -1.172 1.00 74.75 83 PHE A C 1
ATOM 634 O O . PHE A 1 83 ? 7.495 -5.634 -2.303 1.00 74.75 83 PHE A O 1
ATOM 641 N N . PRO A 1 84 ? 6.507 -6.188 -0.343 1.00 81.88 84 PRO A N 1
ATOM 642 C CA . PRO A 1 84 ? 5.236 -5.577 -0.695 1.00 81.88 84 PRO A CA 1
ATOM 643 C C . PRO A 1 84 ? 5.406 -4.057 -0.858 1.00 81.88 84 PRO A C 1
ATOM 645 O O . PRO A 1 84 ? 6.310 -3.473 -0.249 1.00 81.88 84 PRO A O 1
ATOM 648 N N . PRO A 1 85 ? 4.551 -3.409 -1.661 1.00 86.44 85 PRO A N 1
ATOM 649 C CA . PRO A 1 85 ? 4.523 -1.956 -1.754 1.00 86.44 85 PRO A CA 1
ATOM 650 C C . PRO A 1 85 ? 4.286 -1.315 -0.385 1.00 86.44 85 PRO A C 1
ATOM 652 O O . PRO A 1 85 ? 3.561 -1.872 0.439 1.00 86.44 85 PRO A O 1
ATOM 655 N N . GLU A 1 86 ? 4.868 -0.142 -0.146 1.00 89.31 86 GLU A N 1
ATOM 656 C CA . GLU A 1 86 ? 4.734 0.592 1.117 1.00 89.31 86 GLU A CA 1
ATOM 657 C C . GLU A 1 86 ? 3.968 1.896 0.899 1.00 89.31 86 GLU A C 1
ATOM 659 O O . GLU A 1 86 ? 4.230 2.649 -0.043 1.00 89.31 86 GLU A O 1
ATOM 664 N N . VAL A 1 87 ? 3.026 2.165 1.798 1.00 90.00 87 VAL A N 1
ATOM 665 C CA . VAL A 1 87 ? 2.165 3.344 1.781 1.00 90.00 87 VAL A CA 1
ATOM 666 C C . VAL A 1 87 ? 2.222 4.037 3.140 1.00 90.00 87 VAL A C 1
ATOM 668 O O . VAL A 1 87 ? 2.199 3.378 4.177 1.00 90.00 87 VAL A O 1
ATOM 671 N N . LYS A 1 88 ? 2.285 5.366 3.164 1.00 90.00 88 LYS A N 1
ATOM 672 C CA . LYS A 1 88 ? 2.269 6.169 4.392 1.00 90.00 88 LYS A CA 1
ATOM 673 C C . LYS A 1 88 ? 0.893 6.786 4.578 1.00 90.00 88 LYS A C 1
ATOM 675 O O . LYS A 1 88 ? 0.413 7.495 3.700 1.00 90.00 88 LYS A O 1
ATOM 680 N N . ILE A 1 89 ? 0.256 6.538 5.719 1.00 87.94 89 ILE A N 1
ATOM 681 C CA . ILE A 1 89 ? -1.057 7.125 6.013 1.00 87.94 89 ILE A CA 1
ATOM 682 C C . ILE A 1 89 ? -0.926 8.645 6.120 1.00 87.94 89 ILE A C 1
ATOM 684 O O . ILE A 1 89 ? -0.114 9.147 6.896 1.00 87.94 89 ILE A O 1
ATOM 688 N N . LEU A 1 90 ? -1.772 9.358 5.375 1.00 81.94 90 LEU A N 1
ATOM 689 C CA . LEU A 1 90 ? -1.946 10.805 5.500 1.00 81.94 90 LEU A CA 1
ATOM 690 C C . LEU A 1 90 ? -3.135 11.119 6.409 1.00 81.94 90 LEU A C 1
ATOM 692 O O . LEU A 1 90 ? -3.021 11.897 7.351 1.00 81.94 90 LEU A O 1
ATOM 696 N N . PHE A 1 91 ? -4.268 10.467 6.148 1.00 71.81 91 PHE A N 1
ATOM 697 C CA . PHE A 1 91 ? -5.509 10.646 6.891 1.00 71.81 91 PHE A CA 1
ATOM 698 C C . PHE A 1 91 ? -6.231 9.307 6.985 1.00 71.81 91 PHE A C 1
ATOM 700 O O . PHE A 1 91 ? -6.413 8.625 5.978 1.00 71.81 91 PHE A O 1
ATOM 707 N N . TYR A 1 92 ? -6.671 8.929 8.182 1.00 66.06 92 TYR A N 1
ATOM 708 C CA . TYR A 1 92 ? -7.557 7.786 8.371 1.00 66.06 92 TYR A CA 1
ATOM 709 C C . TYR A 1 92 ? -8.903 8.279 8.878 1.00 66.06 92 TYR A C 1
ATOM 711 O O . TYR A 1 92 ? -8.972 9.158 9.737 1.00 66.06 92 TYR A O 1
ATOM 719 N N . GLN A 1 93 ? -9.981 7.727 8.328 1.00 59.75 93 GLN A N 1
ATOM 720 C CA . GLN A 1 93 ? -11.308 8.018 8.836 1.00 59.75 93 GLN A CA 1
ATOM 721 C C . GLN A 1 93 ? -11.469 7.205 10.123 1.00 59.75 93 GLN A C 1
ATOM 723 O O . GLN A 1 93 ? -11.544 5.975 10.089 1.00 59.75 93 GLN A O 1
ATOM 728 N N . GLU A 1 94 ? -11.457 7.872 11.277 1.00 53.12 94 GLU A N 1
ATOM 729 C CA . GLU A 1 94 ? -11.935 7.248 12.506 1.00 53.12 94 GLU A CA 1
ATOM 730 C C . GLU A 1 94 ? -13.401 6.906 12.283 1.00 53.12 94 GLU A C 1
ATOM 732 O O . GLU A 1 94 ? -14.232 7.798 12.134 1.00 53.12 94 GLU A O 1
ATOM 737 N N . THR A 1 95 ? -13.731 5.619 12.198 1.00 48.19 95 THR A N 1
ATOM 738 C CA . THR A 1 95 ? -15.126 5.201 12.258 1.00 48.19 95 THR A CA 1
ATOM 739 C C . THR A 1 95 ? -15.625 5.624 13.639 1.00 48.19 95 THR A C 1
ATOM 741 O O . THR A 1 95 ? -15.136 5.066 14.628 1.00 48.19 95 THR A O 1
ATOM 744 N N . PRO A 1 96 ? -16.538 6.609 13.765 1.00 44.19 96 PRO A N 1
ATOM 745 C CA . PRO A 1 96 ? -17.106 6.916 15.063 1.00 44.19 96 PRO A CA 1
ATOM 746 C C . PRO A 1 96 ? -17.808 5.645 15.530 1.00 44.19 96 PRO A C 1
ATOM 748 O O . PRO A 1 96 ? -18.686 5.123 14.838 1.00 44.19 96 PRO A O 1
ATOM 751 N N . ILE A 1 97 ? -17.378 5.110 16.671 1.00 55.75 97 ILE A N 1
ATOM 752 C CA . ILE A 1 97 ? -18.074 4.009 17.329 1.00 55.75 97 ILE A CA 1
ATOM 753 C C . ILE A 1 97 ? -19.427 4.589 17.733 1.00 55.75 97 ILE A C 1
ATOM 755 O O . ILE A 1 97 ? -19.549 5.319 18.715 1.00 55.75 97 ILE A O 1
ATOM 759 N N . ARG A 1 98 ? -20.438 4.370 16.893 1.00 52.06 98 ARG A N 1
ATOM 760 C CA . ARG A 1 98 ? -21.799 4.804 17.170 1.00 52.06 98 ARG A CA 1
ATOM 761 C C . ARG A 1 98 ? -22.369 3.819 18.188 1.00 52.06 98 ARG A C 1
ATOM 763 O O . ARG A 1 98 ? -22.783 2.728 17.815 1.00 52.06 98 ARG A O 1
ATOM 770 N N . GLY A 1 99 ? -22.360 4.234 19.451 1.00 50.59 99 GLY A N 1
ATOM 771 C CA . GLY A 1 99 ? -23.029 3.564 20.564 1.00 50.59 99 GLY A CA 1
ATOM 772 C C . GLY A 1 99 ? -22.052 2.971 21.572 1.00 50.59 99 GLY A C 1
ATOM 773 O O . GLY A 1 99 ? -21.413 1.965 21.281 1.00 50.59 99 GLY A O 1
ATOM 774 N N . VAL A 1 100 ? -21.942 3.594 22.748 1.00 41.41 100 VAL A N 1
ATOM 775 C CA . VAL A 1 100 ? -22.819 3.305 23.899 1.00 41.41 100 VAL A CA 1
ATOM 776 C C . VAL A 1 100 ? -23.116 4.616 24.618 1.00 41.41 100 VAL A C 1
ATOM 778 O O . VAL A 1 100 ? -22.167 5.416 24.762 1.00 41.41 100 VAL A O 1
#

Foldseek 3Di:
DVVVVVVVCPPDVPVQQVVLQFQFDAAFFWEWEWEFDDDPVDTDIDTFIWGWRHTDHQQDWGWIGGPNWIFTWHFNTSAHPPGGTYTYGPGTDDPPPPDD